Protein AF-A0AAJ0C293-F1 (afdb_monomer_lite)

Structure (mmCIF, N/CA/C/O backbone):
data_AF-A0AAJ0C293-F1
#
_entry.id   AF-A0AAJ0C293-F1
#
loop_
_atom_site.group_PDB
_atom_site.id
_atom_site.type_symbol
_atom_site.label_atom_id
_atom_site.label_alt_id
_atom_site.label_comp_id
_atom_site.label_asym_id
_atom_site.label_entity_id
_atom_site.label_seq_id
_atom_site.pdbx_PDB_ins_code
_atom_site.Cartn_x
_atom_site.Cartn_y
_atom_site.Cartn_z
_atom_site.occupancy
_atom_site.B_iso_or_equiv
_atom_site.auth_seq_id
_atom_site.auth_comp_id
_atom_site.auth_asym_id
_atom_site.auth_atom_id
_atom_site.pdbx_PDB_model_num
ATOM 1 N N . MET A 1 1 ? -10.081 20.340 -86.273 1.00 36.62 1 MET A N 1
ATOM 2 C CA . MET A 1 1 ? -9.110 19.398 -85.675 1.00 36.62 1 MET A CA 1
ATOM 3 C C . MET A 1 1 ? -9.124 19.596 -84.168 1.00 36.62 1 MET A C 1
ATOM 5 O O . MET A 1 1 ? -9.266 20.726 -83.724 1.00 36.62 1 MET A O 1
ATOM 9 N N . LYS A 1 2 ? -9.132 18.496 -83.416 1.00 38.72 2 LYS A N 1
ATOM 10 C CA . LYS A 1 2 ? -9.532 18.393 -82.007 1.00 38.72 2 LYS A CA 1
ATOM 11 C C . LYS A 1 2 ? -8.266 18.110 -81.191 1.00 38.72 2 LYS A C 1
ATOM 13 O O . LYS A 1 2 ? -7.643 17.083 -81.428 1.00 38.72 2 LYS A O 1
ATOM 18 N N . PHE A 1 3 ? -7.854 19.027 -80.316 1.00 48.56 3 PHE A N 1
ATOM 19 C CA . PHE A 1 3 ? -6.649 18.859 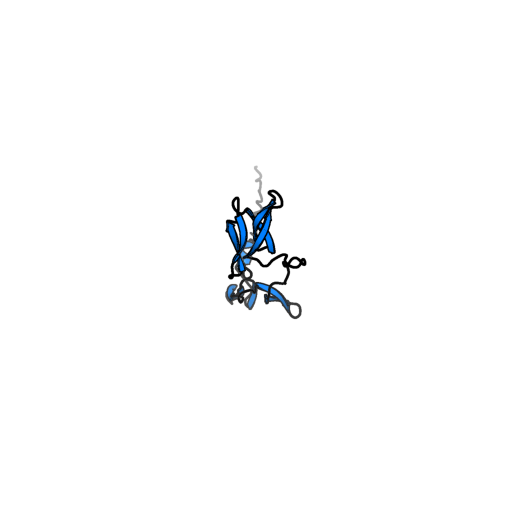-79.496 1.00 48.56 3 PHE A CA 1
ATOM 20 C C . PHE A 1 3 ? -7.018 18.266 -78.134 1.00 48.56 3 PHE A C 1
ATOM 22 O O . PHE A 1 3 ? -7.936 18.732 -77.463 1.00 48.56 3 PHE A O 1
ATOM 29 N N . LEU A 1 4 ? -6.337 17.171 -77.804 1.00 51.28 4 LEU A N 1
ATOM 30 C CA . LEU A 1 4 ? -6.578 16.293 -76.665 1.00 51.28 4 LEU A CA 1
ATOM 31 C C . LEU A 1 4 ? -6.104 16.949 -75.361 1.00 51.28 4 LEU A C 1
ATOM 33 O O . LEU A 1 4 ? -4.965 17.402 -75.271 1.00 51.28 4 LEU A O 1
ATOM 37 N N . ALA A 1 5 ? -6.971 16.963 -74.349 1.00 53.03 5 ALA A N 1
ATOM 38 C CA . ALA A 1 5 ? -6.616 17.310 -72.978 1.00 53.03 5 ALA A CA 1
ATOM 39 C C . ALA A 1 5 ? -5.889 16.124 -72.326 1.00 53.03 5 ALA A C 1
ATOM 41 O O . ALA A 1 5 ? -6.438 15.025 -72.257 1.00 53.03 5 ALA A O 1
ATOM 42 N N . VAL A 1 6 ? -4.662 16.341 -71.849 1.00 53.31 6 VAL A N 1
ATOM 43 C CA . VAL A 1 6 ? -3.911 15.359 -71.057 1.00 53.31 6 VAL A CA 1
ATOM 44 C C . VAL A 1 6 ? -4.090 15.714 -69.583 1.00 53.31 6 VAL A C 1
ATOM 46 O O . VAL A 1 6 ? -3.617 16.751 -69.125 1.00 53.31 6 VAL A O 1
ATOM 49 N N . VAL A 1 7 ? -4.807 14.864 -68.849 1.00 53.56 7 VAL A N 1
ATOM 50 C CA . VAL A 1 7 ? -4.974 14.956 -67.393 1.00 53.56 7 VAL A CA 1
ATOM 51 C C . VAL A 1 7 ? -3.851 14.145 -66.748 1.00 53.56 7 VAL A C 1
ATOM 53 O O . VAL A 1 7 ? -3.811 12.926 -66.889 1.00 53.56 7 VAL A O 1
ATOM 56 N N . ALA A 1 8 ? -2.927 14.813 -66.059 1.00 53.62 8 ALA A N 1
ATOM 57 C CA . ALA A 1 8 ? -1.890 14.161 -65.265 1.00 53.62 8 ALA A CA 1
ATOM 58 C C . ALA A 1 8 ? -2.435 13.866 -63.858 1.00 53.62 8 ALA A C 1
ATOM 60 O O . ALA A 1 8 ? -2.557 14.762 -63.025 1.00 53.62 8 ALA A O 1
ATOM 61 N N . THR A 1 9 ? -2.794 12.611 -63.591 1.00 56.41 9 THR A N 1
ATOM 62 C CA . THR A 1 9 ? -3.176 12.140 -62.253 1.00 56.41 9 THR A CA 1
ATOM 63 C C . THR A 1 9 ? -1.924 11.860 -61.424 1.00 56.41 9 THR A C 1
ATOM 65 O O . THR A 1 9 ? -1.228 10.874 -61.667 1.00 56.41 9 THR A O 1
ATOM 68 N N . LEU A 1 10 ? -1.639 12.710 -60.433 1.00 56.28 10 LEU A N 1
ATOM 69 C CA . LEU A 1 10 ? -0.663 12.410 -59.385 1.00 56.28 10 LEU A CA 1
ATOM 70 C C . LEU A 1 10 ? -1.242 11.328 -58.462 1.00 56.28 10 LEU A C 1
ATOM 72 O O . LEU A 1 10 ? -2.131 11.598 -57.657 1.00 56.28 10 LEU A O 1
ATOM 76 N N . ALA A 1 11 ? -0.741 10.100 -58.579 1.00 57.38 11 ALA A N 1
ATOM 77 C CA . ALA A 1 11 ? -0.998 9.053 -57.601 1.00 57.38 11 ALA A CA 1
ATOM 78 C C . ALA A 1 11 ? -0.184 9.361 -56.335 1.00 57.38 11 ALA A C 1
ATOM 80 O O . ALA A 1 11 ? 1.016 9.100 -56.272 1.00 57.38 11 ALA A O 1
ATOM 81 N N . ALA A 1 12 ? -0.830 9.957 -55.333 1.00 58.41 12 ALA A N 1
ATOM 82 C CA . ALA A 1 12 ? -0.255 10.097 -54.004 1.00 58.41 12 ALA A CA 1
ATOM 83 C C . ALA A 1 12 ? -0.206 8.711 -53.345 1.00 58.41 12 ALA A C 1
ATOM 85 O O . ALA A 1 12 ? -1.209 8.216 -52.834 1.00 58.41 12 ALA A O 1
ATOM 86 N N . THR A 1 13 ? 0.955 8.059 -53.366 1.00 56.94 13 THR A N 1
ATOM 87 C CA . THR A 1 13 ? 1.201 6.896 -52.513 1.00 56.94 13 THR A CA 1
ATOM 88 C C . THR A 1 13 ? 1.318 7.396 -51.078 1.00 56.94 13 THR A C 1
ATOM 90 O O . THR A 1 13 ? 2.364 7.901 -50.671 1.00 56.94 13 THR A O 1
ATOM 93 N N . ALA A 1 14 ? 0.232 7.298 -50.313 1.00 60.41 14 ALA A N 1
ATOM 94 C CA . ALA A 1 14 ? 0.294 7.437 -48.869 1.00 60.41 14 ALA A CA 1
ATOM 95 C C . ALA A 1 14 ? 1.162 6.291 -48.330 1.00 60.41 14 ALA A C 1
ATOM 97 O O . ALA A 1 14 ? 0.725 5.142 -48.281 1.00 60.41 14 ALA A O 1
ATOM 98 N N . LEU A 1 15 ? 2.410 6.589 -47.962 1.00 55.22 15 LEU A N 1
ATOM 99 C CA . LEU A 1 15 ? 3.185 5.720 -47.084 1.00 55.22 15 LEU A CA 1
ATOM 100 C C . LEU A 1 15 ? 2.425 5.699 -45.757 1.00 55.22 15 LEU A C 1
ATOM 102 O O . LEU A 1 15 ? 2.464 6.671 -45.004 1.00 55.22 15 LEU A O 1
ATOM 106 N N . ALA A 1 16 ? 1.660 4.636 -45.511 1.00 52.69 16 ALA A N 1
ATOM 107 C CA . ALA A 1 16 ? 1.085 4.395 -44.202 1.00 52.69 16 ALA A CA 1
ATOM 108 C C . ALA A 1 16 ? 2.259 4.262 -43.226 1.00 52.69 16 ALA A C 1
ATOM 110 O O . ALA A 1 16 ? 2.974 3.260 -43.239 1.00 52.69 16 ALA A O 1
ATOM 111 N N . ALA A 1 17 ? 2.506 5.310 -42.436 1.00 55.34 17 ALA A N 1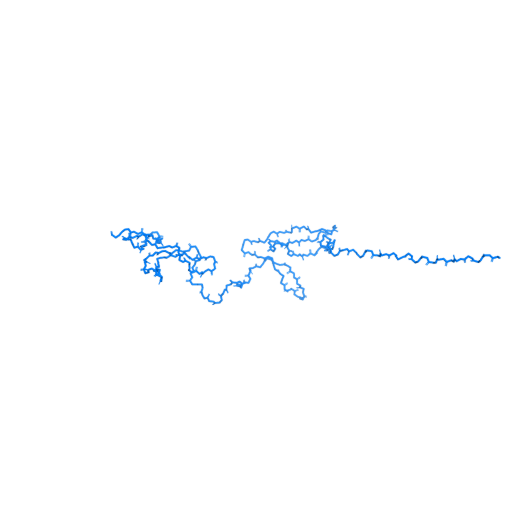
ATOM 112 C CA . ALA A 1 17 ? 3.425 5.229 -41.316 1.00 55.34 17 ALA A CA 1
ATOM 113 C C . ALA A 1 17 ? 2.958 4.056 -40.438 1.00 55.34 17 ALA A C 1
ATOM 115 O O . ALA A 1 17 ? 1.756 3.980 -40.152 1.00 55.34 17 ALA A O 1
ATOM 116 N N . PRO A 1 18 ? 3.845 3.118 -40.059 1.00 50.03 18 PRO A N 1
ATOM 117 C CA . PRO A 1 18 ? 3.461 2.043 -39.162 1.00 50.03 18 PRO A CA 1
ATOM 118 C C . PRO A 1 18 ? 2.871 2.686 -37.910 1.00 50.03 18 PRO A C 1
ATOM 120 O O . PRO A 1 18 ? 3.496 3.526 -37.266 1.00 50.03 18 PRO A O 1
ATOM 123 N N . SER A 1 19 ? 1.614 2.360 -37.626 1.00 51.56 19 SER A N 1
ATOM 124 C CA . SER A 1 19 ? 0.904 2.900 -36.477 1.00 51.56 19 SER A CA 1
ATOM 125 C C . SER A 1 19 ? 1.687 2.5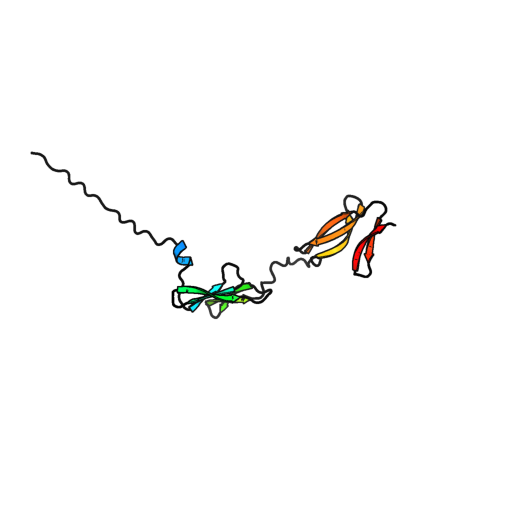66 -35.208 1.00 51.56 19 SER A C 1
ATOM 127 O O . SER A 1 19 ? 1.992 1.395 -34.984 1.00 51.56 19 SER A O 1
ATOM 129 N N . GLU A 1 20 ? 1.941 3.562 -34.357 1.00 50.38 20 GLU A N 1
ATOM 130 C CA . GLU A 1 20 ? 2.664 3.463 -33.073 1.00 50.38 20 GLU A CA 1
ATOM 131 C C . GLU A 1 20 ? 2.163 2.342 -32.136 1.00 50.38 20 GLU A C 1
ATOM 133 O O . GLU A 1 20 ? 2.832 1.977 -31.172 1.00 50.38 20 GLU A O 1
ATOM 138 N N . ARG A 1 21 ? 0.993 1.751 -32.412 1.00 45.50 21 ARG A N 1
ATOM 139 C CA . ARG A 1 21 ? 0.494 0.565 -31.706 1.00 45.50 21 ARG A CA 1
ATOM 140 C C . ARG A 1 21 ? 1.303 -0.700 -31.983 1.00 45.50 21 ARG A C 1
ATOM 142 O O . ARG A 1 21 ? 1.470 -1.489 -31.065 1.00 45.50 21 ARG A O 1
ATOM 149 N N . GLN A 1 22 ? 1.826 -0.883 -33.194 1.00 41.78 22 GLN A N 1
ATOM 150 C CA . GLN A 1 22 ? 2.582 -2.089 -33.557 1.00 41.78 22 GLN A CA 1
ATOM 151 C C . GLN A 1 22 ? 3.998 -2.088 -32.957 1.00 41.78 22 GLN A C 1
ATOM 153 O O . GLN A 1 22 ? 4.626 -3.129 -32.809 1.00 41.78 22 GLN A O 1
ATOM 158 N N . GLN A 1 23 ? 4.474 -0.916 -32.530 1.00 46.97 23 GLN A N 1
ATOM 159 C CA . GLN A 1 23 ? 5.772 -0.739 -31.885 1.00 46.97 23 GLN A CA 1
ATOM 160 C C . GLN A 1 23 ? 5.767 -1.132 -30.394 1.00 46.97 23 GLN A C 1
ATOM 162 O O . GLN A 1 23 ? 6.816 -1.112 -29.758 1.00 46.97 23 GLN A O 1
ATOM 167 N N . ARG A 1 24 ? 4.605 -1.490 -29.820 1.00 52.50 24 ARG A N 1
ATOM 168 C CA . ARG A 1 24 ? 4.511 -2.008 -28.441 1.00 52.50 24 ARG A CA 1
ATOM 169 C C . ARG A 1 24 ? 4.818 -3.501 -28.311 1.00 52.50 24 ARG A C 1
ATOM 171 O O . ARG A 1 24 ? 5.159 -3.927 -27.206 1.00 52.50 24 ARG A O 1
ATOM 178 N N . ASP A 1 25 ? 4.730 -4.255 -29.405 1.00 64.69 25 ASP A N 1
ATOM 179 C CA . ASP A 1 25 ? 4.883 -5.714 -29.381 1.00 64.69 25 ASP A CA 1
ATOM 180 C C . ASP A 1 25 ? 6.304 -6.159 -29.746 1.00 64.69 25 ASP A C 1
ATOM 182 O O . ASP A 1 25 ? 6.790 -7.138 -29.189 1.00 64.69 25 ASP A O 1
ATOM 186 N N . SER A 1 26 ? 6.995 -5.407 -30.611 1.00 74.00 26 SER A N 1
ATOM 187 C CA . SER A 1 26 ? 8.382 -5.684 -30.995 1.00 74.00 26 SER A CA 1
ATOM 188 C C . SER A 1 26 ? 9.384 -4.922 -30.126 1.00 74.00 26 SER A C 1
ATOM 190 O O . SER A 1 26 ? 9.236 -3.712 -29.930 1.00 74.00 26 SER A O 1
ATOM 192 N N . CYS A 1 27 ? 10.439 -5.589 -29.670 1.00 88.62 27 CYS A N 1
ATOM 193 C CA . CYS A 1 27 ? 11.495 -5.003 -28.849 1.00 88.62 27 CYS A CA 1
ATOM 194 C C . CYS A 1 27 ? 12.904 -5.298 -29.360 1.00 88.62 27 CYS A C 1
ATOM 196 O O . CYS A 1 27 ? 13.105 -6.101 -30.267 1.00 88.62 27 CYS A O 1
ATOM 198 N N . THR A 1 28 ? 13.892 -4.617 -28.775 1.00 92.25 28 THR A N 1
ATOM 199 C CA . THR A 1 28 ? 15.307 -4.873 -29.056 1.00 92.25 28 THR A CA 1
ATOM 200 C C . THR A 1 28 ? 15.799 -6.025 -28.177 1.00 92.25 28 THR A C 1
ATOM 202 O O . THR A 1 28 ? 15.736 -5.885 -26.951 1.00 92.25 28 THR A O 1
ATOM 205 N N . PRO A 1 29 ? 16.322 -7.124 -28.752 1.00 93.94 29 PRO A N 1
ATOM 206 C CA . PRO A 1 29 ? 16.817 -8.258 -27.977 1.00 93.94 29 PRO A CA 1
ATOM 207 C C . PRO A 1 29 ? 17.773 -7.851 -26.852 1.00 93.94 29 PRO A C 1
ATOM 209 O O . PRO A 1 29 ? 18.654 -7.006 -27.034 1.00 93.94 29 PRO A O 1
ATOM 212 N N . GLY A 1 30 ? 17.588 -8.452 -25.675 1.00 87.81 30 GLY A N 1
ATOM 213 C CA . GLY A 1 30 ? 18.386 -8.176 -24.477 1.00 87.81 30 GLY A CA 1
ATOM 214 C C . GLY A 1 30 ? 17.981 -6.920 -23.698 1.00 87.81 30 GLY A C 1
ATOM 215 O O . GLY A 1 30 ? 18.612 -6.607 -22.688 1.00 87.81 30 GLY A O 1
ATOM 216 N N . TRP A 1 31 ? 16.945 -6.199 -24.131 1.00 93.12 31 TRP A N 1
ATOM 217 C CA . TRP A 1 31 ? 16.368 -5.112 -23.342 1.00 93.12 31 TRP A CA 1
ATOM 218 C C . TRP A 1 31 ? 15.487 -5.648 -22.224 1.00 93.12 31 TRP A C 1
ATOM 220 O O . TRP A 1 31 ? 14.882 -6.711 -22.344 1.00 93.12 31 TRP A O 1
ATOM 230 N N . TYR A 1 32 ? 15.384 -4.860 -21.159 1.00 94.19 32 TYR A N 1
ATOM 231 C CA . TYR A 1 32 ? 14.540 -5.149 -20.011 1.00 94.19 32 TYR A CA 1
ATOM 232 C C . TYR A 1 32 ? 13.543 -4.017 -19.804 1.00 94.19 32 TYR A C 1
ATOM 234 O O . TYR A 1 32 ? 13.861 -2.850 -20.047 1.00 94.19 32 TYR A O 1
ATOM 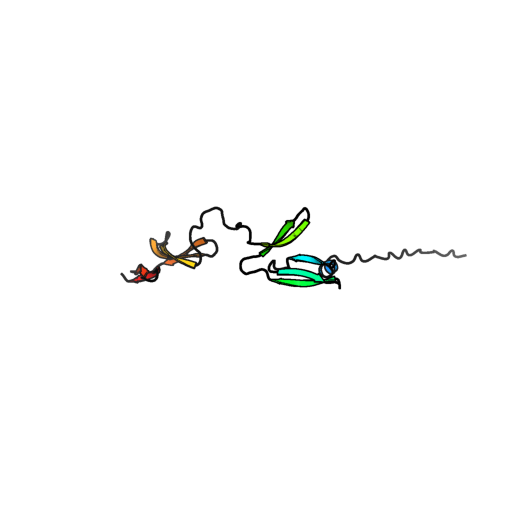242 N N . ARG A 1 33 ? 12.354 -4.353 -19.307 1.00 94.38 33 ARG A N 1
ATOM 243 C CA . ARG A 1 33 ? 11.355 -3.374 -18.870 1.00 94.38 33 ARG A CA 1
ATOM 244 C C . ARG A 1 33 ? 10.576 -3.886 -17.667 1.00 94.38 33 ARG A C 1
ATOM 246 O O . ARG A 1 33 ? 10.547 -5.084 -17.414 1.00 94.38 33 ARG A O 1
ATOM 253 N N . CYS A 1 34 ? 9.895 -2.991 -16.969 1.00 95.31 34 CYS A N 1
ATOM 254 C CA . CYS A 1 34 ? 8.795 -3.407 -16.108 1.00 95.31 34 CYS A CA 1
ATOM 255 C C . CYS A 1 34 ? 7.615 -3.890 -16.951 1.00 95.31 34 CYS A C 1
ATOM 257 O O . CYS A 1 34 ? 7.307 -3.288 -17.986 1.00 95.31 34 CYS A O 1
ATOM 259 N N . ASP A 1 35 ? 6.956 -4.953 -16.496 1.00 93.12 35 ASP A N 1
ATOM 260 C CA . ASP A 1 35 ? 5.702 -5.406 -17.084 1.00 93.12 35 ASP A CA 1
ATOM 261 C C . ASP A 1 35 ? 4.611 -4.332 -16.929 1.00 93.12 35 ASP A C 1
ATOM 263 O O . ASP A 1 35 ? 4.733 -3.368 -16.166 1.00 93.12 35 ASP A O 1
ATOM 267 N N . ALA A 1 36 ? 3.499 -4.515 -17.639 1.00 88.12 36 ALA A N 1
ATOM 268 C CA . ALA A 1 36 ? 2.404 -3.548 -17.636 1.00 88.12 36 ALA A CA 1
ATOM 269 C C . ALA A 1 36 ? 1.799 -3.294 -16.239 1.00 88.12 36 ALA A C 1
ATOM 271 O O . ALA A 1 36 ? 1.209 -2.236 -16.022 1.00 88.12 36 ALA A O 1
ATOM 272 N N . ASN A 1 37 ? 1.939 -4.237 -15.300 1.00 87.25 37 ASN A N 1
ATOM 273 C CA . ASN A 1 37 ? 1.379 -4.131 -13.953 1.00 87.25 37 ASN A CA 1
ATOM 274 C C . ASN A 1 37 ? 2.394 -3.647 -12.902 1.00 87.25 37 ASN A C 1
ATOM 276 O O . ASN A 1 37 ? 2.022 -3.469 -11.739 1.00 87.25 37 ASN A O 1
ATOM 280 N N . GLY A 1 38 ? 3.666 -3.458 -13.271 1.00 90.38 38 GLY A N 1
ATOM 281 C CA . GLY A 1 38 ? 4.744 -3.132 -12.333 1.00 90.38 38 GLY A CA 1
ATOM 282 C C . GLY A 1 38 ? 4.991 -4.231 -11.290 1.00 90.38 38 GLY A C 1
ATOM 283 O O . GLY A 1 38 ? 5.385 -3.938 -10.160 1.00 90.38 38 GLY A O 1
ATOM 284 N N . LYS A 1 39 ? 4.696 -5.488 -11.631 1.00 94.31 39 LYS A N 1
ATOM 285 C CA . LYS A 1 39 ? 4.828 -6.684 -10.784 1.00 94.31 39 LYS A CA 1
ATOM 286 C C . LYS A 1 39 ? 5.856 -7.679 -11.294 1.00 94.31 39 LYS A C 1
ATOM 288 O O . LYS A 1 39 ? 6.135 -8.640 -10.586 1.00 94.31 39 LYS A O 1
ATOM 293 N N . ALA A 1 40 ? 6.414 -7.473 -12.475 1.00 94.31 40 ALA A N 1
ATOM 294 C CA . ALA A 1 40 ? 7.435 -8.333 -13.038 1.00 94.31 40 ALA A CA 1
ATOM 295 C C . ALA A 1 40 ? 8.406 -7.530 -13.904 1.00 94.31 40 ALA A C 1
ATOM 297 O O . ALA A 1 40 ? 8.138 -6.388 -14.283 1.00 94.31 40 ALA A O 1
ATOM 298 N N . ILE A 1 41 ? 9.541 -8.148 -14.209 1.00 96.50 41 ILE A N 1
ATOM 299 C CA . ILE A 1 41 ? 10.473 -7.655 -15.218 1.00 96.50 41 ILE A CA 1
ATOM 300 C C . ILE A 1 41 ? 10.267 -8.495 -16.475 1.00 96.50 41 ILE A C 1
ATOM 302 O O . ILE A 1 41 ? 10.328 -9.724 -16.409 1.00 96.50 41 ILE A O 1
ATOM 306 N N . ASP A 1 42 ? 10.060 -7.835 -17.608 1.00 96.19 42 ASP A N 1
ATOM 307 C CA . ASP A 1 42 ? 10.091 -8.461 -18.924 1.00 96.19 42 ASP A CA 1
ATOM 308 C C . ASP A 1 42 ? 11.502 -8.344 -19.517 1.00 96.19 42 ASP A C 1
ATOM 310 O O . ASP A 1 42 ? 12.176 -7.321 -19.358 1.00 96.19 42 ASP A O 1
ATOM 314 N N . VAL A 1 43 ? 11.921 -9.367 -20.256 1.00 95.38 43 VAL A N 1
ATOM 315 C CA . VAL A 1 43 ? 13.112 -9.381 -21.107 1.00 95.38 43 VAL A CA 1
ATOM 316 C C . VAL A 1 43 ? 12.694 -9.550 -22.562 1.00 95.38 43 VAL A C 1
ATOM 318 O O . VAL A 1 43 ? 11.761 -10.291 -22.868 1.00 95.38 43 VAL A O 1
ATOM 321 N N . CYS A 1 44 ? 13.378 -8.852 -23.460 1.00 94.75 44 CYS A N 1
ATOM 322 C CA . CYS A 1 44 ? 13.195 -9.033 -24.888 1.00 94.75 44 CYS A CA 1
ATOM 323 C C . CYS A 1 44 ? 14.019 -10.224 -25.393 1.00 94.75 44 CYS A C 1
ATOM 325 O O . 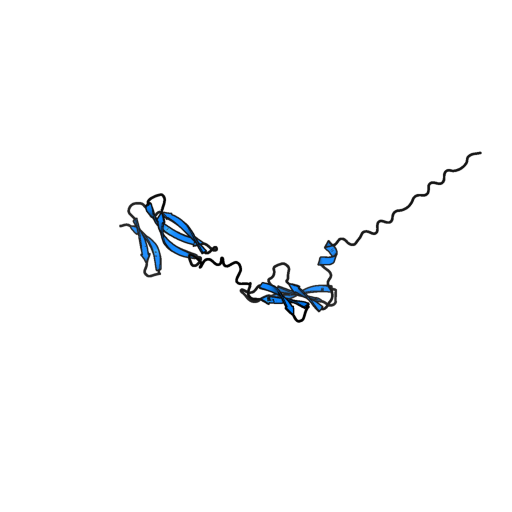CYS A 1 44 ? 15.247 -10.228 -25.236 1.00 94.75 44 CYS A O 1
ATOM 327 N N . ASP A 1 45 ? 13.359 -11.207 -26.002 1.00 93.19 45 ASP A N 1
ATOM 328 C CA . ASP A 1 45 ? 14.004 -12.368 -26.619 1.00 93.19 45 ASP A CA 1
ATOM 329 C C . ASP A 1 45 ? 14.694 -12.029 -27.958 1.00 93.19 45 ASP A C 1
ATOM 331 O O . ASP A 1 45 ? 14.719 -10.877 -28.399 1.00 93.19 45 ASP A O 1
ATOM 335 N N . ALA A 1 46 ? 15.323 -13.027 -28.586 1.00 93.19 46 ALA A N 1
ATOM 336 C CA . ALA A 1 46 ? 16.059 -12.849 -29.842 1.00 93.19 46 ALA A CA 1
ATOM 337 C C . ALA A 1 46 ? 15.132 -12.618 -31.047 1.00 93.19 46 ALA A C 1
ATOM 339 O O . ALA A 1 46 ? 15.549 -12.044 -32.054 1.00 93.19 46 ALA A O 1
ATOM 340 N N . GLU A 1 47 ? 13.882 -13.052 -30.930 1.00 92.62 47 GLU A N 1
ATOM 341 C CA . GLU A 1 47 ? 12.815 -12.918 -31.912 1.00 92.62 47 GLU A CA 1
ATOM 342 C C . GLU A 1 47 ? 12.104 -11.555 -31.817 1.00 92.62 47 GLU A C 1
ATOM 344 O O . GLU A 1 47 ? 11.301 -11.216 -32.689 1.00 92.62 47 GLU A O 1
ATOM 349 N N . GLY A 1 48 ? 12.437 -10.752 -30.802 1.00 91.00 48 GLY A N 1
ATOM 350 C CA . GLY A 1 48 ? 11.889 -9.421 -30.580 1.00 91.00 48 GLY A CA 1
ATOM 351 C C . GLY A 1 48 ? 10.575 -9.418 -29.802 1.00 91.00 48 GLY A C 1
ATOM 352 O O . GLY A 1 48 ? 9.844 -8.435 -29.900 1.00 91.00 48 GLY A O 1
ATOM 353 N N . ASN A 1 49 ? 10.269 -10.472 -29.043 1.00 91.94 49 ASN A N 1
ATOM 354 C CA . ASN A 1 49 ? 9.099 -10.554 -28.172 1.00 91.94 49 ASN A CA 1
ATOM 355 C C . ASN A 1 49 ? 9.469 -10.311 -26.709 1.00 91.94 49 ASN A C 1
ATOM 357 O O . ASN A 1 49 ? 10.554 -10.649 -26.236 1.00 91.94 49 ASN A O 1
ATOM 361 N N . TRP A 1 50 ? 8.510 -9.778 -25.958 1.00 91.81 50 TRP A N 1
ATOM 362 C CA . TRP A 1 50 ? 8.631 -9.647 -24.513 1.00 91.81 50 TRP A CA 1
ATOM 363 C C . TRP A 1 50 ? 8.238 -10.939 -23.806 1.00 91.81 50 TRP A C 1
ATOM 365 O O . TRP A 1 50 ? 7.117 -11.427 -23.957 1.00 91.81 50 TRP A O 1
ATOM 375 N N . LEU A 1 51 ? 9.143 -11.445 -22.978 1.00 93.25 51 LEU A N 1
ATOM 376 C CA . LEU A 1 51 ? 8.923 -12.577 -22.090 1.00 93.25 51 LEU A CA 1
ATOM 377 C C . LEU A 1 51 ? 9.069 -12.118 -20.643 1.00 93.25 51 LEU A C 1
ATOM 379 O O . LEU A 1 51 ? 9.949 -11.322 -20.332 1.00 93.25 51 LEU A O 1
ATOM 383 N N . VAL A 1 52 ? 8.255 -12.658 -19.739 1.00 94.25 52 VAL A N 1
ATOM 384 C CA . VAL A 1 52 ? 8.410 -12.391 -18.305 1.00 94.25 52 VAL A CA 1
ATOM 385 C C . VAL A 1 52 ? 9.692 -13.068 -17.820 1.00 94.25 52 VAL A C 1
ATOM 387 O O . VAL A 1 52 ? 9.766 -14.294 -17.763 1.00 94.25 52 VAL A O 1
ATOM 390 N N . ALA A 1 53 ? 10.700 -12.275 -17.457 1.00 93.12 53 ALA A N 1
ATOM 391 C CA . ALA A 1 53 ? 11.948 -12.770 -16.880 1.00 93.12 53 ALA A CA 1
ATOM 392 C C . ALA A 1 53 ? 11.729 -13.280 -15.448 1.00 93.12 53 ALA A C 1
ATOM 394 O O . ALA A 1 53 ? 12.306 -14.289 -15.045 1.00 93.12 53 ALA A O 1
ATOM 395 N N . GLY A 1 54 ? 10.870 -12.598 -14.685 1.00 92.88 54 GLY A N 1
ATOM 396 C CA . GLY A 1 54 ? 10.457 -13.053 -13.363 1.00 92.88 54 GLY A CA 1
ATOM 397 C C . GLY A 1 54 ? 9.550 -12.064 -12.629 1.00 92.88 54 GLY A C 1
ATOM 398 O O . GLY A 1 54 ? 9.635 -10.854 -12.867 1.00 92.88 54 GLY A O 1
ATOM 399 N N . PRO A 1 55 ? 8.683 -12.564 -11.729 1.00 96.25 55 PRO A N 1
ATOM 400 C CA . PRO A 1 55 ? 7.877 -11.715 -10.868 1.00 96.25 55 PRO A CA 1
ATOM 401 C C . PRO A 1 55 ? 8.747 -11.025 -9.814 1.00 96.25 55 PRO A C 1
ATOM 403 O O . PRO A 1 55 ? 9.755 -11.563 -9.352 1.00 96.25 55 PRO A O 1
ATOM 406 N N . CYS A 1 56 ? 8.313 -9.846 -9.391 1.00 94.81 56 CYS A N 1
ATOM 407 C CA . CYS A 1 56 ? 8.865 -9.178 -8.232 1.00 94.81 56 CYS A CA 1
ATOM 408 C C . CYS A 1 56 ? 8.413 -9.875 -6.938 1.00 94.81 56 CYS A C 1
ATOM 410 O O . CYS A 1 56 ? 7.261 -10.308 -6.854 1.00 94.81 56 CYS A O 1
ATOM 412 N N . PRO A 1 57 ? 9.291 -9.983 -5.921 1.00 95.00 57 PRO A N 1
ATOM 413 C CA . PRO A 1 57 ? 8.921 -10.510 -4.610 1.00 95.00 57 PRO A CA 1
ATOM 414 C C . PRO A 1 57 ? 7.737 -9.771 -3.975 1.00 95.00 57 PRO A C 1
ATOM 416 O O . PRO A 1 57 ? 7.512 -8.584 -4.239 1.00 95.00 57 PRO A O 1
ATOM 419 N N . ASP A 1 58 ? 7.025 -10.446 -3.073 1.00 88.00 58 ASP A N 1
ATOM 420 C CA . ASP A 1 58 ? 5.902 -9.857 -2.341 1.00 88.00 58 ASP A CA 1
ATOM 421 C C . ASP A 1 58 ? 6.287 -8.531 -1.664 1.00 88.00 58 ASP A C 1
ATOM 423 O O . ASP A 1 58 ? 7.339 -8.400 -1.039 1.00 88.00 58 ASP A O 1
ATOM 427 N N . GLY A 1 59 ? 5.416 -7.527 -1.796 1.00 81.81 59 GLY A N 1
ATOM 428 C CA . GLY A 1 59 ? 5.621 -6.192 -1.220 1.00 81.81 59 GLY A CA 1
ATOM 429 C C . GLY A 1 59 ? 6.571 -5.279 -2.004 1.00 81.81 59 GLY A C 1
ATOM 430 O O . GLY A 1 59 ? 6.690 -4.107 -1.651 1.00 81.81 59 GLY A O 1
ATOM 431 N N . THR A 1 60 ? 7.194 -5.766 -3.079 1.00 92.44 60 THR A N 1
ATOM 432 C CA . THR A 1 60 ? 8.017 -4.951 -3.984 1.00 92.44 60 THR A CA 1
ATOM 433 C C . THR A 1 60 ? 7.252 -4.579 -5.257 1.00 92.44 60 THR A C 1
ATOM 435 O O . THR A 1 60 ? 6.186 -5.124 -5.564 1.00 92.44 60 THR A O 1
ATOM 438 N N . VAL A 1 61 ? 7.766 -3.594 -5.985 1.00 93.31 61 VAL A N 1
ATOM 439 C CA . VAL A 1 61 ? 7.241 -3.158 -7.283 1.00 93.31 61 VAL A CA 1
ATOM 440 C C . VAL A 1 61 ? 8.388 -3.045 -8.271 1.00 93.31 61 VAL A C 1
ATOM 442 O O . VAL A 1 61 ? 9.514 -2.751 -7.876 1.00 93.31 61 VAL A O 1
ATOM 445 N N . CYS A 1 62 ? 8.111 -3.285 -9.548 1.00 94.44 62 CYS A N 1
ATOM 446 C CA . CYS A 1 62 ? 9.081 -2.979 -10.584 1.00 94.44 62 CYS A CA 1
ATOM 447 C C . CYS A 1 62 ? 9.124 -1.465 -10.796 1.00 94.44 62 CYS A C 1
ATOM 449 O O . CYS A 1 62 ? 8.092 -0.851 -11.068 1.00 94.44 62 CYS A O 1
ATOM 451 N N . ASP A 1 63 ? 10.313 -0.888 -10.683 1.00 93.81 63 ASP A N 1
ATOM 452 C CA . ASP A 1 63 ? 10.576 0.516 -10.976 1.00 93.81 63 ASP A CA 1
ATOM 453 C C . ASP A 1 63 ? 11.938 0.666 -11.664 1.00 93.81 63 ASP A C 1
ATOM 455 O O . ASP A 1 63 ? 12.795 -0.218 -11.581 1.00 93.81 63 ASP A O 1
ATOM 459 N N . TYR A 1 64 ? 12.150 1.781 -12.355 1.00 92.25 64 TYR A N 1
ATOM 460 C CA . TYR A 1 64 ? 13.400 2.044 -13.050 1.00 92.25 64 TYR A CA 1
ATOM 461 C C . TYR A 1 64 ? 14.367 2.820 -12.163 1.00 92.25 64 TYR A C 1
ATOM 463 O O . TYR A 1 64 ? 14.099 3.952 -11.762 1.00 92.25 64 TYR A O 1
ATOM 471 N N . LEU A 1 65 ? 15.533 2.231 -11.905 1.00 87.56 65 LEU A N 1
ATOM 472 C CA . LEU A 1 65 ? 16.601 2.880 -11.159 1.00 87.56 65 LEU A CA 1
ATOM 473 C C . LEU A 1 65 ? 17.743 3.305 -12.085 1.00 87.56 65 LEU A C 1
ATOM 475 O O . LEU A 1 65 ? 18.117 2.556 -12.995 1.00 87.56 65 LEU A O 1
ATOM 479 N N . PRO A 1 66 ? 18.367 4.465 -11.821 1.00 90.06 66 PRO A N 1
ATOM 480 C CA . PRO A 1 66 ? 19.568 4.872 -12.525 1.00 90.06 66 PRO A CA 1
ATOM 481 C C . PRO A 1 66 ? 20.757 3.979 -12.135 1.00 90.06 66 PRO A C 1
ATOM 483 O O . PRO A 1 66 ? 21.069 3.804 -10.960 1.00 90.06 66 PRO A O 1
ATOM 486 N N . GLN A 1 67 ? 21.451 3.451 -13.136 1.00 84.69 67 GLN A N 1
ATOM 487 C CA . GLN A 1 67 ? 22.644 2.617 -13.050 1.00 84.69 67 GLN A CA 1
ATOM 488 C C . GLN A 1 67 ? 23.688 3.159 -14.024 1.00 84.69 67 GLN A C 1
ATOM 490 O O . GLN A 1 67 ? 23.571 2.978 -15.235 1.00 84.69 67 GLN A O 1
ATOM 495 N N . ASN A 1 68 ? 24.711 3.846 -13.510 1.00 85.25 68 ASN A N 1
ATOM 496 C CA . ASN A 1 68 ? 25.833 4.360 -14.311 1.00 85.25 68 ASN A CA 1
ATOM 497 C C . ASN A 1 68 ? 25.403 5.155 -15.566 1.00 85.25 68 ASN A C 1
ATOM 499 O O . ASN A 1 68 ? 26.013 5.031 -16.625 1.00 85.25 68 ASN A O 1
ATOM 503 N N . GLY A 1 69 ? 24.338 5.956 -15.453 1.00 85.50 69 GLY A N 1
ATOM 504 C CA . GLY A 1 69 ? 23.799 6.763 -16.557 1.00 85.50 69 GLY A CA 1
ATOM 505 C C . GLY A 1 69 ? 22.704 6.092 -17.396 1.00 85.50 69 GLY A C 1
ATOM 506 O O . GLY A 1 69 ? 22.149 6.741 -18.277 1.00 85.50 69 GLY A O 1
ATOM 507 N N . PHE A 1 70 ? 22.345 4.840 -17.107 1.00 83.81 70 PHE A N 1
ATOM 508 C CA . PHE A 1 70 ? 21.230 4.123 -17.735 1.00 83.81 70 PHE A CA 1
ATOM 509 C C . PHE A 1 70 ? 20.077 3.943 -16.754 1.00 83.81 70 PHE A C 1
ATOM 511 O O . PHE A 1 70 ? 20.313 3.818 -15.563 1.00 83.81 70 PHE A O 1
ATOM 518 N N . SER A 1 71 ? 18.835 3.902 -17.231 1.00 89.00 71 SER A N 1
ATOM 519 C CA . SER A 1 71 ? 17.675 3.592 -16.390 1.00 89.00 71 SER A CA 1
ATOM 520 C C . SER A 1 71 ? 17.264 2.143 -16.630 1.00 89.00 71 SER A C 1
ATOM 522 O O . SER A 1 71 ? 16.888 1.800 -17.751 1.00 89.00 71 SER A O 1
ATOM 524 N N . LEU A 1 72 ? 17.390 1.286 -15.617 1.00 91.19 72 LEU A N 1
ATOM 525 C CA . LEU A 1 72 ? 17.124 -0.153 -15.725 1.00 91.19 72 LEU A CA 1
ATOM 526 C C . LEU A 1 72 ? 16.028 -0.572 -14.737 1.00 91.19 72 LEU A C 1
ATOM 528 O O . LEU A 1 72 ? 15.963 0.000 -13.649 1.00 91.19 72 LEU A O 1
ATOM 532 N N . PRO A 1 73 ? 15.173 -1.546 -15.088 1.00 95.19 73 PRO A N 1
ATOM 533 C CA . PRO A 1 73 ? 14.117 -2.018 -14.202 1.00 95.19 73 PRO A CA 1
ATOM 534 C C . PRO A 1 73 ? 14.684 -2.877 -13.064 1.00 95.19 73 PRO A C 1
ATOM 536 O O . PRO A 1 73 ? 15.501 -3.770 -13.287 1.00 95.19 73 PRO A O 1
ATOM 539 N N . PHE A 1 74 ? 14.202 -2.638 -11.848 1.00 94.56 74 PHE A N 1
ATOM 540 C CA . PHE A 1 74 ? 14.496 -3.420 -10.652 1.00 94.56 74 PHE A CA 1
ATOM 541 C C . PHE A 1 74 ? 13.230 -3.623 -9.833 1.00 94.56 74 PHE A C 1
ATOM 543 O O . PHE A 1 74 ? 12.358 -2.758 -9.788 1.00 94.56 74 PHE A O 1
ATOM 550 N N . CYS A 1 75 ? 13.164 -4.737 -9.109 1.00 95.00 75 CYS A N 1
ATOM 551 C CA . CYS A 1 75 ? 12.188 -4.883 -8.041 1.00 95.00 75 CYS A CA 1
ATOM 552 C C . CYS A 1 75 ? 12.686 -4.105 -6.827 1.00 95.00 75 CYS A C 1
ATOM 554 O O . CYS A 1 75 ? 13.684 -4.465 -6.199 1.00 95.00 75 CYS A O 1
ATOM 556 N N . VAL A 1 76 ? 12.000 -3.014 -6.525 1.00 93.00 76 VAL A N 1
ATOM 557 C CA . VAL A 1 76 ? 12.331 -2.118 -5.426 1.00 93.00 76 VAL A CA 1
ATOM 558 C C . VAL A 1 76 ? 11.250 -2.189 -4.367 1.00 93.00 76 VAL A C 1
ATOM 560 O O . VAL A 1 76 ? 10.080 -2.461 -4.650 1.00 93.00 76 VAL A O 1
ATOM 563 N N . ASN A 1 77 ? 11.630 -1.900 -3.127 1.00 89.38 77 ASN A N 1
ATOM 564 C CA . ASN A 1 77 ? 10.620 -1.509 -2.159 1.00 89.38 77 ASN A CA 1
ATOM 565 C C . ASN A 1 77 ? 9.958 -0.240 -2.702 1.00 89.38 77 ASN A C 1
ATOM 567 O O . ASN A 1 77 ? 10.691 0.689 -3.059 1.00 89.38 77 ASN A O 1
ATOM 571 N N . PRO A 1 78 ? 8.619 -0.186 -2.798 1.00 74.69 78 PRO A N 1
ATOM 572 C CA . PRO A 1 78 ? 7.957 1.041 -3.198 1.00 74.69 78 PRO A CA 1
ATOM 573 C C . PRO A 1 78 ? 8.469 2.177 -2.300 1.00 74.69 78 PRO A C 1
ATOM 575 O O . PRO A 1 78 ? 8.629 1.953 -1.089 1.00 74.69 78 PRO A O 1
ATOM 578 N N . PRO A 1 79 ? 8.761 3.370 -2.858 1.00 61.53 79 PRO A N 1
ATOM 579 C CA . PRO A 1 79 ? 9.058 4.539 -2.047 1.00 61.53 79 PRO A CA 1
ATOM 580 C C . PRO A 1 79 ? 8.012 4.639 -0.937 1.00 61.53 79 PRO A C 1
ATOM 582 O O . PRO A 1 79 ? 6.835 4.349 -1.164 1.00 61.53 79 PRO A O 1
ATOM 585 N N . ALA A 1 80 ? 8.407 5.057 0.265 1.00 55.09 80 ALA A N 1
ATOM 586 C CA . ALA A 1 80 ? 7.487 5.216 1.396 1.00 55.09 80 ALA A CA 1
ATOM 587 C C . ALA A 1 80 ? 6.359 6.253 1.149 1.00 55.09 80 ALA A C 1
ATOM 589 O O . ALA A 1 80 ? 5.584 6.553 2.047 1.00 55.09 80 ALA A O 1
ATOM 590 N N . GLU A 1 81 ? 6.240 6.779 -0.064 1.00 54.47 81 GLU A N 1
ATOM 591 C CA . GLU A 1 81 ? 5.283 7.758 -0.556 1.00 54.47 81 GLU A CA 1
ATOM 592 C C . GLU A 1 81 ? 4.216 7.005 -1.373 1.00 54.47 81 GLU A C 1
ATOM 594 O O . GLU A 1 81 ? 4.380 6.701 -2.549 1.00 54.47 81 GLU A O 1
ATOM 599 N N . LYS A 1 82 ? 3.130 6.531 -0.764 1.00 44.03 82 LYS A N 1
ATOM 600 C CA . LYS A 1 82 ? 2.074 7.362 -0.175 1.00 44.03 82 LYS A CA 1
ATOM 601 C C . LYS A 1 82 ? 1.802 7.064 1.302 1.00 44.03 82 LYS A C 1
ATOM 603 O O . LYS A 1 82 ? 0.678 6.726 1.669 1.00 44.03 82 LYS A O 1
ATOM 608 N N . ARG A 1 83 ? 2.796 7.177 2.176 1.00 50.56 83 ARG A N 1
ATOM 609 C CA . ARG A 1 83 ? 2.494 7.521 3.566 1.00 50.56 83 ARG A CA 1
ATOM 610 C C . ARG A 1 83 ? 2.436 9.033 3.633 1.00 50.56 83 ARG A C 1
ATOM 612 O O . ARG A 1 83 ? 3.443 9.704 3.437 1.00 50.56 83 ARG A O 1
ATOM 619 N N . ASP A 1 84 ? 1.226 9.536 3.839 1.00 49.62 84 ASP A N 1
ATOM 620 C CA . ASP A 1 84 ? 1.014 10.881 4.349 1.00 49.62 84 ASP A CA 1
ATOM 621 C C . ASP A 1 84 ? 2.036 11.128 5.486 1.00 49.62 84 ASP A C 1
ATOM 623 O O . ASP A 1 84 ? 2.197 10.251 6.342 1.00 49.62 84 ASP A O 1
ATOM 627 N N . PRO A 1 85 ? 2.802 12.235 5.475 1.00 53.19 85 PRO A N 1
ATOM 628 C CA . PRO A 1 85 ? 3.786 12.534 6.517 1.00 53.19 85 PRO A CA 1
ATOM 629 C C . PRO A 1 85 ? 3.148 12.744 7.898 1.00 53.19 85 PRO A C 1
ATOM 631 O O . PRO A 1 85 ? 3.861 12.818 8.901 1.00 53.19 85 PRO A O 1
ATOM 634 N N . THR A 1 86 ? 1.819 12.811 7.977 1.00 57.25 86 THR A N 1
ATOM 635 C CA . THR A 1 86 ? 1.091 12.699 9.237 1.00 57.25 86 THR A CA 1
ATOM 636 C C . THR A 1 86 ? 1.283 11.285 9.794 1.00 57.25 86 THR A C 1
ATOM 638 O O . THR A 1 86 ? 0.959 10.315 9.103 1.00 57.25 86 THR A O 1
ATOM 641 N N . PRO A 1 87 ? 1.789 11.118 11.035 1.00 65.25 87 PRO A N 1
ATOM 642 C CA . PRO A 1 87 ? 1.765 9.820 11.694 1.00 65.25 87 PRO A CA 1
ATOM 643 C C . PRO A 1 87 ? 0.368 9.215 11.532 1.00 65.25 87 PRO A C 1
ATOM 645 O O . PRO A 1 87 ? -0.611 9.924 11.787 1.00 65.25 87 PRO A O 1
ATOM 648 N N . PRO A 1 88 ? 0.251 7.959 11.069 1.00 67.38 88 PRO A N 1
ATOM 649 C CA . PRO A 1 88 ? -1.054 7.374 10.822 1.00 67.38 88 PRO A CA 1
ATOM 650 C C . PRO A 1 88 ? -1.874 7.474 12.105 1.00 67.38 88 PRO A C 1
ATOM 652 O O . PRO A 1 88 ? -1.418 7.044 13.167 1.00 67.38 88 PRO A O 1
ATOM 655 N N . ALA A 1 89 ? -3.068 8.063 12.012 1.00 82.25 89 ALA A N 1
ATOM 656 C CA . ALA A 1 89 ? -3.932 8.255 13.173 1.00 82.25 89 ALA A CA 1
ATOM 657 C C . ALA A 1 89 ? -4.290 6.911 13.832 1.00 82.25 89 ALA A C 1
ATOM 659 O O . ALA A 1 89 ? -4.594 6.856 15.025 1.00 82.25 89 ALA A O 1
ATOM 660 N N . CYS A 1 90 ? -4.245 5.825 13.051 1.00 88.19 90 CYS A N 1
ATOM 661 C CA . CYS A 1 90 ? -4.521 4.470 13.493 1.00 88.19 90 CYS A CA 1
ATOM 662 C C . CYS A 1 90 ? -3.897 3.403 12.580 1.00 88.19 90 CYS A C 1
ATOM 664 O O . CYS A 1 90 ? -3.465 3.677 11.461 1.00 88.19 90 CYS A O 1
ATOM 666 N N . LYS A 1 91 ? -3.864 2.154 13.061 1.00 89.25 91 LYS A N 1
ATOM 667 C CA . LYS A 1 91 ? -3.462 0.978 12.276 1.00 89.25 91 LYS A CA 1
ATOM 668 C C . LYS A 1 91 ? -4.677 0.423 11.510 1.00 89.25 91 LYS A C 1
ATOM 670 O O . LYS A 1 91 ? -5.657 0.089 12.178 1.00 89.25 91 LYS A O 1
ATOM 675 N N . PRO A 1 92 ? -4.621 0.244 10.174 1.00 91.62 92 PRO A N 1
ATOM 676 C CA . PRO A 1 92 ? -5.735 -0.302 9.397 1.00 91.62 92 PRO A CA 1
ATOM 677 C C . PRO A 1 92 ? -6.290 -1.618 9.952 1.00 91.62 92 PRO A C 1
ATOM 679 O O . PRO A 1 92 ? -5.538 -2.429 10.499 1.00 91.62 92 PRO A O 1
ATOM 682 N N . ALA A 1 93 ? -7.600 -1.821 9.786 1.00 88.25 93 ALA A N 1
ATOM 683 C CA . ALA A 1 93 ? -8.354 -2.970 10.302 1.00 88.25 93 ALA A CA 1
ATOM 684 C C . ALA A 1 93 ? -8.325 -3.121 11.839 1.00 88.25 93 ALA A C 1
ATOM 686 O O . ALA A 1 93 ? -8.530 -4.212 12.371 1.00 88.25 93 ALA A O 1
ATOM 687 N N . THR A 1 94 ? -8.091 -2.020 12.557 1.00 93.25 94 THR A N 1
ATOM 688 C CA . THR A 1 94 ? -8.219 -1.949 14.020 1.00 93.25 94 THR A CA 1
ATOM 689 C C . THR A 1 94 ? -9.546 -1.294 14.381 1.00 93.25 94 THR A C 1
ATOM 691 O O . THR A 1 94 ? -9.991 -0.382 13.686 1.00 93.25 94 THR A O 1
ATOM 694 N N . TYR A 1 95 ? -10.158 -1.733 15.477 1.00 94.38 95 TYR A N 1
ATOM 695 C CA . TYR A 1 95 ? -11.400 -1.176 16.005 1.00 94.38 95 TYR A CA 1
ATOM 696 C C . TYR A 1 95 ? -11.129 -0.533 17.364 1.00 94.38 95 TYR A C 1
ATOM 698 O O . TYR A 1 95 ? -10.303 -1.036 18.124 1.00 94.38 95 TYR A O 1
ATOM 706 N N . THR A 1 96 ? -11.832 0.551 17.685 1.00 95.81 96 THR A N 1
ATOM 707 C CA . THR A 1 96 ? -11.813 1.158 19.026 1.00 95.81 96 THR A CA 1
ATOM 708 C C . THR A 1 96 ? -13.205 1.610 19.432 1.00 95.81 96 THR A C 1
ATOM 710 O O . THR A 1 96 ? -14.026 1.955 18.578 1.00 95.81 96 THR A O 1
ATOM 713 N N . CYS A 1 97 ? -13.443 1.658 20.740 1.00 95.88 97 CYS A N 1
ATOM 714 C CA . CYS A 1 97 ? -14.554 2.422 21.290 1.00 95.88 97 CYS A CA 1
ATOM 715 C C . CYS A 1 97 ? -14.392 3.910 20.965 1.00 95.88 97 CYS A C 1
ATOM 717 O O . CYS A 1 97 ? -13.275 4.440 20.988 1.00 95.88 97 CYS A O 1
ATOM 719 N N . ALA A 1 98 ? -15.507 4.565 20.656 1.00 95.31 98 ALA A N 1
ATOM 720 C CA . ALA A 1 98 ? -15.591 5.990 20.371 1.00 95.31 98 ALA A CA 1
ATOM 721 C C . ALA A 1 98 ? -16.977 6.528 20.736 1.00 95.31 98 ALA A C 1
ATOM 723 O O . ALA A 1 98 ? -17.939 5.776 20.847 1.00 95.31 98 ALA A O 1
ATOM 724 N N . ASN A 1 99 ? -17.080 7.844 20.898 1.00 94.31 99 ASN A N 1
ATOM 725 C CA . ASN A 1 99 ? -18.353 8.530 21.099 1.00 94.31 99 ASN A CA 1
ATOM 726 C C . ASN A 1 99 ? -18.788 9.187 19.786 1.00 94.31 99 ASN A C 1
ATOM 728 O O . ASN A 1 99 ? -17.980 9.834 19.115 1.00 94.31 99 ASN A O 1
ATOM 732 N N . ASN A 1 100 ? -20.059 9.041 19.423 1.00 91.12 100 ASN A N 1
ATOM 733 C CA . ASN A 1 100 ? -20.626 9.730 18.275 1.00 91.12 100 ASN A CA 1
ATOM 734 C C . ASN A 1 100 ? -20.757 11.224 18.593 1.00 91.12 100 ASN A C 1
ATOM 736 O O . ASN A 1 100 ? -21.514 11.617 19.477 1.00 91.12 100 ASN A O 1
ATOM 740 N N . ALA A 1 101 ? -20.067 12.079 17.837 1.00 86.19 101 ALA A N 1
ATOM 741 C CA . ALA A 1 101 ? -20.113 13.528 18.041 1.00 86.19 101 ALA A CA 1
ATOM 742 C C . ALA A 1 101 ? -21.505 14.155 17.798 1.00 86.19 101 ALA A C 1
ATOM 744 O O . ALA A 1 101 ? -21.756 15.274 18.235 1.00 86.19 101 ALA A O 1
ATOM 745 N N . THR A 1 102 ? -22.397 13.454 17.092 1.00 87.94 102 THR A N 1
ATOM 746 C CA . THR A 1 102 ? -23.756 13.910 16.764 1.00 87.94 102 THR A CA 1
ATOM 747 C C . THR A 1 102 ? -24.780 13.447 17.795 1.00 87.94 102 THR A C 1
ATOM 749 O O . THR A 1 102 ? -25.550 14.265 18.292 1.00 87.94 102 THR A O 1
ATOM 752 N N . SER A 1 103 ? -24.821 12.147 18.109 1.00 88.31 103 SER A N 1
ATOM 753 C CA . SER A 1 103 ? -25.813 11.582 19.039 1.00 88.31 103 SER A CA 1
ATOM 754 C C . SER A 1 103 ? -25.347 11.581 20.498 1.00 88.31 103 SER A C 1
ATOM 756 O O . SER A 1 103 ? -26.175 11.463 21.398 1.00 88.31 103 SER A O 1
ATOM 758 N N . GLY A 1 104 ? -24.040 11.712 20.747 1.00 88.69 104 GLY A N 1
ATOM 759 C CA . GLY A 1 104 ? -23.435 11.543 22.068 1.00 88.69 104 GLY A CA 1
ATOM 760 C C . GLY A 1 104 ? -23.432 10.095 22.566 1.00 88.69 104 GLY A C 1
ATOM 761 O O . GLY A 1 104 ? -23.077 9.863 23.716 1.00 88.69 104 GLY A O 1
ATOM 762 N N . ALA A 1 105 ? -23.850 9.134 21.737 1.00 89.12 105 ALA A N 1
ATOM 763 C CA . ALA A 1 105 ? -23.866 7.725 22.098 1.00 89.12 105 ALA A CA 1
ATOM 764 C C . ALA A 1 105 ? -22.464 7.108 22.005 1.00 89.12 105 ALA A C 1
ATOM 766 O O . ALA A 1 105 ? -21.666 7.456 21.127 1.00 89.12 105 ALA A O 1
ATOM 767 N N . ASP A 1 106 ? -22.190 6.144 22.880 1.00 94.81 106 ASP A N 1
ATOM 768 C CA . ASP A 1 106 ? -21.064 5.234 22.701 1.00 94.81 106 ASP A CA 1
ATOM 769 C C . ASP A 1 106 ? -21.253 4.405 21.435 1.00 94.81 106 ASP A C 1
ATOM 771 O O . ASP A 1 106 ? -22.371 4.086 21.042 1.00 94.81 106 ASP A O 1
ATOM 775 N N . GLY A 1 107 ? -20.150 4.019 20.810 1.00 94.88 107 GLY A N 1
ATOM 776 C CA . GLY A 1 107 ? -20.150 3.098 19.689 1.00 94.88 107 GLY A CA 1
ATOM 777 C C . GLY A 1 107 ? -18.746 2.710 19.275 1.00 94.88 107 GLY A C 1
ATOM 778 O O . GLY A 1 107 ? -17.788 2.805 20.046 1.00 94.88 107 GLY A O 1
ATOM 779 N N . ILE A 1 108 ? -18.633 2.236 18.043 1.00 95.56 108 ILE A N 1
ATOM 780 C CA . ILE A 1 108 ? -17.396 1.664 17.521 1.00 95.56 108 ILE A CA 1
ATOM 781 C C . ILE A 1 108 ? -16.966 2.462 16.297 1.00 95.56 108 ILE A C 1
ATOM 783 O O . ILE A 1 108 ? -17.782 2.878 15.472 1.00 95.56 108 ILE A O 1
ATOM 787 N N . GLN A 1 109 ? -15.659 2.641 16.154 1.00 95.56 109 GLN A N 1
ATOM 788 C CA . GLN A 1 109 ? -15.046 3.118 14.921 1.00 95.56 109 GLN A CA 1
ATOM 789 C C . GLN A 1 109 ? -13.986 2.131 14.431 1.00 95.56 109 GLN A C 1
ATOM 791 O O . GLN A 1 109 ? -13.344 1.435 15.224 1.00 95.56 109 GLN A O 1
ATOM 796 N N . VAL A 1 110 ? -13.811 2.072 13.114 1.00 94.94 110 VAL A N 1
ATOM 797 C CA . VAL A 1 110 ? -12.827 1.233 12.428 1.00 94.94 110 VAL A CA 1
ATOM 798 C C . VAL A 1 110 ? -11.773 2.109 11.769 1.00 94.94 110 VAL A C 1
ATOM 800 O O . VAL A 1 110 ? -12.079 3.167 11.227 1.00 94.94 110 VAL A O 1
ATOM 803 N N . CYS A 1 111 ? -10.523 1.671 11.810 1.00 93.94 111 CYS A N 1
ATOM 804 C CA . CYS A 1 111 ? -9.459 2.290 11.042 1.00 93.94 111 CYS A CA 1
ATOM 805 C C . CYS A 1 111 ? -9.475 1.744 9.612 1.00 93.94 111 CYS A C 1
ATOM 807 O O . CYS A 1 111 ? -9.252 0.544 9.401 1.00 93.94 111 CYS A O 1
ATOM 809 N N . ASP A 1 112 ? -9.739 2.608 8.638 1.00 89.81 112 ASP A N 1
ATOM 810 C CA . ASP A 1 112 ? -9.761 2.228 7.227 1.00 89.81 112 ASP A CA 1
ATOM 811 C C . ASP A 1 112 ? -8.349 1.977 6.652 1.00 89.81 112 ASP A C 1
ATOM 813 O O . ASP A 1 112 ? -7.320 2.114 7.322 1.00 89.81 112 ASP A O 1
ATOM 817 N N . THR A 1 113 ? -8.277 1.586 5.376 1.00 83.88 113 THR A N 1
ATOM 818 C CA . THR A 1 113 ? -7.002 1.341 4.675 1.00 83.88 113 THR A CA 1
ATOM 819 C C . THR A 1 113 ? -6.184 2.611 4.433 1.00 83.88 113 THR A C 1
ATOM 821 O O . THR A 1 113 ? -5.027 2.514 4.032 1.00 83.88 113 THR A O 1
ATOM 824 N N . GLN A 1 114 ? -6.768 3.789 4.662 1.00 83.88 114 GLN A N 1
ATOM 825 C CA . GLN A 1 114 ? -6.119 5.096 4.567 1.00 83.88 114 GLN A CA 1
ATOM 826 C C . GLN A 1 114 ? -5.633 5.591 5.940 1.00 83.88 114 GLN A C 1
ATOM 828 O O . GLN A 1 114 ? -5.170 6.720 6.052 1.00 83.88 114 GLN A O 1
ATOM 833 N N . SER A 1 115 ? -5.677 4.748 6.982 1.00 87.12 115 SER A N 1
ATOM 834 C CA . SER A 1 115 ? -5.290 5.097 8.358 1.00 87.12 115 SER A CA 1
ATOM 835 C C . SER A 1 115 ? -6.136 6.218 8.975 1.00 87.12 115 SER A C 1
ATOM 837 O O . SER A 1 115 ? -5.633 7.006 9.778 1.00 87.12 115 SER A O 1
ATOM 839 N N . THR A 1 116 ? -7.420 6.274 8.608 1.00 90.56 116 THR A N 1
ATOM 840 C CA . THR A 1 116 ? -8.396 7.231 9.141 1.00 90.56 116 THR A CA 1
ATOM 841 C C . THR A 1 116 ? -9.480 6.505 9.936 1.00 90.56 116 THR A C 1
ATOM 843 O O . THR A 1 116 ? -9.959 5.439 9.541 1.00 90.56 116 THR A O 1
ATOM 846 N N . TRP A 1 117 ? -9.869 7.078 11.078 1.00 92.19 117 TRP A N 1
ATOM 847 C CA . TRP A 1 117 ? -10.978 6.565 11.877 1.00 92.19 117 TRP A CA 1
ATOM 848 C C . TRP A 1 117 ? -12.313 6.848 11.192 1.00 92.19 117 TRP A C 1
ATOM 850 O O . TRP A 1 117 ? -12.659 7.998 10.936 1.00 92.19 117 TRP A O 1
ATOM 860 N N . GLN A 1 118 ? -13.072 5.787 10.941 1.00 94.44 118 GLN A N 1
ATOM 861 C CA . GLN A 1 118 ? -14.426 5.833 10.409 1.00 94.44 118 GLN A CA 1
ATOM 862 C C . GLN A 1 118 ? -15.385 5.317 11.474 1.00 94.44 118 GLN A C 1
ATOM 864 O O . GLN A 1 118 ? -15.278 4.171 11.914 1.00 94.44 118 GLN A O 1
ATOM 869 N N . TYR A 1 119 ? -16.325 6.155 11.897 1.00 93.75 119 TYR A N 1
ATOM 870 C CA . TYR A 1 119 ? -17.350 5.748 12.849 1.00 93.75 119 TYR A CA 1
ATOM 871 C C . TYR A 1 119 ? -18.323 4.774 12.175 1.00 93.75 119 TYR A C 1
ATOM 873 O O . TYR A 1 119 ? -18.909 5.107 11.146 1.00 93.75 119 TYR A O 1
ATOM 881 N N . VAL A 1 120 ? -18.469 3.561 12.718 1.00 92.62 120 VAL A N 1
ATOM 882 C CA . VAL A 1 120 ? -19.257 2.493 12.073 1.00 92.62 120 VAL A CA 1
ATOM 883 C C . VAL A 1 120 ? -20.662 2.354 12.640 1.00 92.62 120 VAL A C 1
ATOM 885 O O . VAL A 1 120 ? -21.542 1.860 11.939 1.00 92.62 120 VAL A O 1
ATOM 888 N N . GLY A 1 121 ? -20.899 2.806 13.871 1.00 93.25 121 GLY A N 1
ATOM 889 C CA . GLY A 1 121 ? -22.240 2.813 14.438 1.00 93.25 121 GLY A CA 1
ATOM 890 C C . GLY A 1 121 ? -22.279 3.012 15.944 1.00 93.25 121 GLY A C 1
ATOM 891 O O . GLY A 1 121 ? -21.324 2.686 16.654 1.00 93.25 121 GLY A O 1
ATOM 892 N N . ASP A 1 122 ? -23.423 3.530 16.386 1.00 96.62 122 ASP A N 1
ATOM 893 C CA . ASP A 1 122 ? -23.780 3.688 17.791 1.00 96.62 122 ASP A CA 1
ATOM 894 C C . ASP A 1 122 ? -24.091 2.317 18.396 1.00 96.62 122 ASP A C 1
ATOM 896 O O . ASP A 1 122 ? -24.673 1.436 17.751 1.00 96.62 122 ASP A O 1
ATOM 900 N N . CYS A 1 123 ? -23.746 2.155 19.665 1.00 95.81 123 CYS A N 1
ATOM 901 C CA . CYS A 1 123 ? -24.235 1.059 20.469 1.00 95.81 123 CYS A CA 1
ATOM 902 C C . CYS A 1 123 ? -25.760 1.181 20.664 1.00 95.81 123 CYS A C 1
ATOM 904 O O . CYS A 1 123 ? -26.308 2.289 20.692 1.00 95.81 123 CYS A O 1
ATOM 906 N N . PRO A 1 124 ? -26.479 0.049 20.785 1.00 94.75 124 PRO A N 1
ATOM 907 C CA . PRO A 1 124 ? -27.901 0.049 21.107 1.00 94.75 124 PRO A CA 1
ATOM 908 C C . PRO A 1 124 ? -28.244 0.873 22.356 1.00 94.75 124 PRO A C 1
ATOM 910 O O . PRO A 1 124 ? -27.404 1.153 23.213 1.00 94.75 124 PRO A O 1
ATOM 913 N N . LYS A 1 125 ? -29.522 1.227 22.502 1.00 93.00 125 LYS A N 1
ATOM 914 C CA . LYS A 1 125 ? -29.993 1.917 23.706 1.00 93.00 125 LYS A CA 1
ATOM 915 C C . LYS A 1 125 ? -29.669 1.100 24.967 1.00 93.00 125 LYS A C 1
ATOM 917 O O . LYS A 1 125 ? -29.797 -0.120 24.951 1.00 93.00 125 LYS A O 1
ATOM 922 N N . ASP A 1 126 ? -29.283 1.799 26.034 1.00 91.75 126 ASP A N 1
ATOM 923 C CA . ASP A 1 126 ? -28.910 1.222 27.331 1.00 91.75 126 ASP A 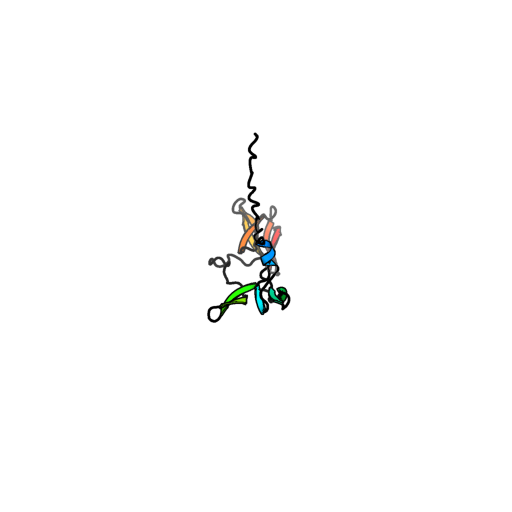CA 1
ATOM 924 C C . ASP A 1 126 ? -27.720 0.241 27.245 1.00 91.75 126 ASP A C 1
ATOM 926 O O . ASP A 1 126 ? -27.585 -0.670 28.061 1.00 91.75 126 ASP A O 1
ATOM 930 N N . SER A 1 127 ? -26.812 0.461 26.289 1.00 94.44 127 SER A N 1
ATOM 931 C CA . SER A 1 127 ? -25.541 -0.261 26.168 1.00 94.44 127 SER A CA 1
ATOM 932 C C . SER A 1 127 ? -24.354 0.699 26.039 1.00 94.44 127 SER A C 1
ATOM 934 O O . SER A 1 127 ? -24.533 1.847 25.632 1.00 94.44 127 SER A O 1
ATOM 936 N N . HIS A 1 128 ? -23.155 0.244 26.398 1.00 94.94 128 HIS A N 1
ATOM 937 C CA . HIS A 1 128 ? -21.900 0.996 26.280 1.00 94.94 128 HIS A CA 1
ATOM 938 C C . HIS A 1 128 ? -20.852 0.198 25.509 1.00 94.94 128 HIS A C 1
ATOM 940 O O . HIS A 1 128 ? -20.985 -1.012 25.318 1.00 94.94 128 HIS A O 1
ATOM 946 N N . CYS A 1 129 ? -19.809 0.880 25.038 1.00 96.00 129 CYS A N 1
ATOM 947 C CA . CYS A 1 129 ? -18.695 0.204 24.383 1.00 96.00 129 CYS A CA 1
ATOM 948 C C . CYS A 1 129 ? -17.659 -0.252 25.415 1.00 96.00 129 CYS A C 1
ATOM 950 O O . CYS A 1 129 ? -17.158 0.551 26.201 1.00 96.00 129 CYS A O 1
ATOM 952 N N . GLU A 1 130 ? -17.293 -1.530 25.378 1.00 96.12 130 GLU A N 1
ATOM 953 C CA . GLU A 1 130 ? -16.289 -2.123 26.262 1.00 96.12 130 GLU A CA 1
ATOM 954 C C . GLU A 1 130 ? -15.283 -2.968 25.467 1.00 96.12 130 GLU A C 1
ATOM 956 O O . GLU A 1 130 ? -15.549 -3.362 24.333 1.00 96.12 130 GLU A O 1
ATOM 961 N N . TYR A 1 131 ? -14.106 -3.235 26.041 1.00 94.56 131 TYR A N 1
ATOM 962 C CA . TYR A 1 131 ? -13.075 -4.091 25.445 1.00 94.56 131 TYR A CA 1
ATOM 963 C C . TYR A 1 131 ? -13.069 -5.485 26.060 1.00 94.56 131 TYR A C 1
ATOM 965 O O . TYR A 1 131 ? -12.943 -5.640 27.273 1.00 94.56 131 TYR A O 1
ATOM 973 N N . PHE A 1 132 ? -13.155 -6.519 25.219 1.00 89.12 132 PHE A N 1
ATOM 974 C CA . PHE A 1 132 ? -13.026 -7.897 25.689 1.00 89.12 132 PHE A CA 1
ATOM 975 C C . PHE A 1 132 ? -11.549 -8.205 25.975 1.00 89.12 132 PHE A C 1
ATOM 977 O O . PHE A 1 132 ? -10.665 -7.524 25.450 1.00 89.12 132 PHE A O 1
ATOM 984 N N . PRO A 1 133 ? -11.234 -9.300 26.696 1.00 89.81 133 PRO A N 1
ATOM 985 C CA . PRO A 1 133 ? -9.854 -9.755 26.889 1.00 89.81 133 PRO A CA 1
ATOM 986 C C . PRO A 1 133 ? -9.073 -10.004 25.587 1.00 89.81 133 PRO A C 1
ATOM 988 O O . PRO A 1 133 ? -7.847 -10.009 25.594 1.00 89.81 133 PRO A O 1
ATOM 991 N N . SER A 1 134 ? -9.768 -10.196 24.461 1.00 86.88 134 SER A N 1
ATOM 992 C CA . SER A 1 134 ? -9.176 -10.287 23.121 1.00 86.88 134 SER A CA 1
ATOM 993 C C . SER A 1 134 ? -8.671 -8.946 22.568 1.00 86.88 134 SER A C 1
ATOM 995 O O . SER A 1 134 ? -8.039 -8.930 21.514 1.00 86.88 134 SER A O 1
ATOM 997 N N . GLY A 1 135 ? -8.954 -7.827 23.242 1.00 87.31 135 GLY A N 1
ATOM 998 C CA . GLY A 1 135 ? -8.627 -6.473 22.793 1.00 87.31 135 GLY A CA 1
ATOM 999 C C . GLY A 1 135 ? -9.579 -5.922 21.728 1.00 87.31 135 GLY A C 1
ATOM 1000 O O . GLY A 1 135 ? -9.273 -4.903 21.115 1.00 87.31 135 GLY A O 1
ATOM 1001 N N . ILE A 1 136 ? -10.717 -6.581 21.490 1.00 90.25 136 ILE A N 1
ATOM 1002 C CA . ILE A 1 136 ? -11.714 -6.165 20.497 1.00 90.25 136 ILE A CA 1
ATOM 1003 C C . ILE A 1 136 ? -12.851 -5.417 21.212 1.00 90.25 136 ILE A C 1
ATOM 1005 O O . ILE A 1 136 ? -13.371 -5.946 22.201 1.00 90.25 136 ILE A O 1
ATOM 1009 N N . PRO A 1 137 ? -13.242 -4.217 20.741 1.00 95.69 137 PRO A N 1
ATOM 1010 C CA . PRO A 1 137 ? -14.365 -3.478 21.298 1.00 95.69 137 PRO A CA 1
ATOM 1011 C C . PRO A 1 137 ? -15.710 -4.072 20.866 1.00 95.69 137 PRO A C 1
ATOM 1013 O O . PRO A 1 137 ? -15.857 -4.578 19.751 1.00 95.69 137 PRO A O 1
ATOM 1016 N N . PHE A 1 138 ? -16.702 -3.980 21.743 1.00 94.94 138 PHE A N 1
ATOM 1017 C CA . PHE A 1 138 ? -18.049 -4.502 21.542 1.00 94.94 138 PHE A CA 1
ATOM 1018 C C . PHE A 1 138 ? -19.056 -3.702 22.369 1.00 94.94 138 PHE A C 1
ATOM 1020 O O . PHE A 1 138 ? -18.703 -3.117 23.391 1.00 94.94 138 PHE A O 1
ATOM 1027 N N . CYS A 1 139 ? -20.314 -3.686 21.930 1.00 95.44 139 CYS A N 1
ATOM 1028 C CA . CYS A 1 139 ? -21.394 -3.074 22.696 1.00 95.44 139 CYS A CA 1
ATOM 1029 C C . CYS A 1 139 ? -21.951 -4.071 23.716 1.00 95.44 139 CYS A C 1
ATOM 1031 O O . CYS A 1 139 ? -22.340 -5.185 23.350 1.00 95.44 139 CYS A O 1
ATOM 1033 N N . VAL A 1 140 ? -22.017 -3.656 24.977 1.00 94.94 140 VAL A N 1
ATOM 1034 C CA . VAL A 1 140 ? -22.536 -4.430 26.111 1.00 94.94 140 VAL A CA 1
ATOM 1035 C C . VAL A 1 140 ? -23.699 -3.729 26.764 1.00 94.94 140 VAL A C 1
ATOM 1037 O O . VAL A 1 140 ? -23.669 -2.519 26.940 1.00 94.94 140 VAL A O 1
ATOM 1040 N N . ALA A 1 141 ? -24.719 -4.492 27.148 1.00 93.56 141 ALA A N 1
ATOM 1041 C CA . ALA A 1 141 ? -25.777 -3.960 27.994 1.00 93.56 141 ALA A CA 1
ATOM 1042 C C . ALA A 1 141 ? -25.199 -3.501 29.344 1.00 93.56 141 ALA A C 1
ATOM 1044 O O . ALA A 1 141 ? -24.308 -4.165 29.881 1.00 93.56 141 ALA A O 1
ATOM 1045 N N . ASN A 1 142 ? -25.724 -2.386 29.859 1.00 84.94 142 ASN A N 1
ATOM 1046 C CA . ASN A 1 142 ? -25.425 -1.904 31.211 1.00 84.94 142 ASN A CA 1
ATOM 1047 C C . ASN A 1 142 ? -26.014 -2.809 32.303 1.00 84.94 142 ASN A C 1
ATOM 1049 O O . ASN A 1 142 ? -27.056 -3.460 32.046 1.00 84.94 142 ASN A O 1
#

Radius of gyration: 31.65 Å; chains: 1; bounding box: 56×32×117 Å

Foldseek 3Di:
DDDDDDDDDDDPPPPPDPPVVVVVAFADAQAWDQDPVQFFIWGQHPVRGTDTPDGADPQWGWDWDDDPNDTHTDTHNPPPPVPDPPDQCADAQAKDWDADPVPRAIAMWGQHPNSDTDTDDGADPQWHWDADPVRHIDTDHD

Organism: NCBI:txid1093897

Sequence (142 aa):
MKFLAVVATLAATALAAPSERQQRDSCTPGWYRCDANGKAIDVCDAEGNWLVAGPCPDGTVCDYLPQNGFSLPFCVNPPAEKRDPTPPACKPATYTCANNATSGADGIQVCDTQSTWQYVGDCPKDSHCEYFPSGIPFCVAN

InterPro domains:
  IPR005089 Carbohydrate-binding module family 19 [PF03427] (8-62)

Secondary structure (DSSP, 8-state):
--PPP-----------PPPTTGGGT---TT-EEE-TTSSEEEEE-TTS-EEEEEEPPTT-EEEEEEETTEEEEEEEPPPSTTS-SSPPSS-TT-EEEEE-TTT--EEEEEE-TTS-EEEEEEPPTTEEEEE-TTS-EEEEE-

pLDDT: mean 82.07, std 17.29, range [36.62, 96.62]